Protein AF-O78486-F1 (afdb_monomer_lite)

Structure (mmCIF, N/CA/C/O backbone):
data_AF-O78486-F1
#
_entry.id   AF-O78486-F1
#
loop_
_atom_site.group_PDB
_atom_site.id
_atom_site.type_symbol
_atom_site.label_atom_id
_atom_site.label_alt_id
_atom_site.label_comp_id
_atom_site.label_asym_id
_atom_site.label_entity_id
_atom_site.label_seq_id
_atom_site.pdbx_PDB_ins_code
_atom_site.Cartn_x
_atom_site.Cartn_y
_atom_site.Cartn_z
_atom_site.occupancy
_atom_site.B_iso_or_equiv
_atom_site.auth_seq_id
_atom_site.auth_comp_id
_atom_site.auth_asym_id
_atom_site.auth_atom_id
_atom_site.pdbx_PDB_model_num
ATOM 1 N N . MET A 1 1 ? -20.846 -13.951 23.811 1.00 70.50 1 MET A N 1
ATOM 2 C CA . MET A 1 1 ? -22.145 -13.638 23.177 1.00 70.50 1 MET A CA 1
ATOM 3 C C . MET A 1 1 ? -22.413 -12.147 23.347 1.00 70.50 1 MET A C 1
ATOM 5 O O . MET A 1 1 ? -22.136 -11.642 24.428 1.00 70.50 1 MET A O 1
ATOM 9 N N . ALA A 1 2 ? -22.874 -11.433 22.317 1.00 83.44 2 ALA A N 1
ATOM 10 C CA . ALA A 1 2 ? -23.360 -10.060 22.481 1.00 83.44 2 ALA A CA 1
ATOM 11 C C . ALA A 1 2 ? -24.847 -10.093 22.836 1.00 83.44 2 ALA A C 1
ATOM 13 O O . ALA A 1 2 ? -25.623 -10.678 22.091 1.00 83.44 2 ALA A O 1
ATOM 14 N N . ASN A 1 3 ? -25.228 -9.460 23.946 1.00 88.94 3 ASN A N 1
ATOM 15 C CA . ASN A 1 3 ? -26.607 -9.521 24.443 1.00 88.94 3 ASN A CA 1
ATOM 16 C C . ASN A 1 3 ? -27.427 -8.274 24.081 1.00 88.94 3 ASN A C 1
ATOM 18 O O . ASN A 1 3 ? -28.644 -8.346 23.974 1.00 88.94 3 ASN A O 1
ATOM 22 N N . SER A 1 4 ? -26.781 -7.123 23.874 1.00 94.75 4 SER A N 1
ATOM 23 C CA . SER A 1 4 ? -27.464 -5.898 23.456 1.00 94.75 4 SER A CA 1
ATOM 24 C C . SER A 1 4 ? -27.489 -5.768 21.932 1.00 94.75 4 SER A C 1
ATOM 26 O O . SER A 1 4 ? -26.523 -6.116 21.248 1.00 94.75 4 SER A O 1
ATOM 28 N N . ALA A 1 5 ? -28.562 -5.184 21.391 1.00 93.12 5 ALA A N 1
ATOM 29 C CA . ALA A 1 5 ? -28.676 -4.904 19.956 1.00 93.12 5 ALA A CA 1
ATOM 30 C C . ALA A 1 5 ? -27.497 -4.058 19.432 1.00 93.12 5 ALA A C 1
ATOM 32 O O . ALA A 1 5 ? -26.987 -4.281 18.332 1.00 93.12 5 ALA A O 1
ATOM 33 N N . SER A 1 6 ? -27.002 -3.121 20.250 1.00 94.19 6 SER A N 1
ATOM 34 C CA . SER A 1 6 ? -25.815 -2.329 19.926 1.00 94.19 6 SER A CA 1
ATOM 35 C C . SER A 1 6 ? -24.551 -3.188 19.832 1.00 94.19 6 SER A C 1
ATOM 37 O O . SER A 1 6 ? -23.754 -2.984 18.917 1.00 94.19 6 SER A O 1
ATOM 39 N N . ALA A 1 7 ? -24.372 -4.171 20.718 1.00 94.94 7 ALA A N 1
ATOM 40 C CA . ALA A 1 7 ? -23.229 -5.077 20.683 1.00 94.94 7 ALA A CA 1
ATOM 41 C C . ALA A 1 7 ? -23.283 -6.035 19.481 1.00 94.94 7 ALA A C 1
ATOM 43 O O . ALA A 1 7 ? -22.262 -6.205 18.814 1.00 94.94 7 ALA A O 1
ATOM 44 N N . ILE A 1 8 ? -24.456 -6.586 19.145 1.00 94.56 8 ILE A N 1
ATOM 45 C CA . ILE A 1 8 ? -24.641 -7.446 17.960 1.00 94.56 8 ILE A CA 1
ATOM 46 C C . ILE A 1 8 ? -24.253 -6.678 16.689 1.00 94.56 8 ILE A C 1
ATOM 48 O O . ILE A 1 8 ? -23.390 -7.122 15.930 1.00 94.56 8 ILE A O 1
ATOM 52 N N . LYS A 1 9 ? -24.757 -5.446 16.528 1.00 95.38 9 LYS A N 1
ATOM 53 C CA . LYS A 1 9 ? -24.383 -4.570 15.407 1.00 95.38 9 LYS A CA 1
ATOM 54 C C . LYS A 1 9 ? -22.874 -4.321 15.346 1.00 95.38 9 LYS A C 1
ATOM 56 O O . LYS A 1 9 ? -22.285 -4.315 14.267 1.00 95.38 9 LYS A O 1
ATOM 61 N N . ARG A 1 10 ? -22.209 -4.105 16.487 1.00 95.44 10 ARG A N 1
ATOM 62 C CA . ARG A 1 10 ? -20.748 -3.905 16.520 1.00 95.44 10 ARG A CA 1
ATOM 63 C C . ARG A 1 10 ? -19.988 -5.139 16.036 1.00 95.44 10 ARG A C 1
ATOM 65 O O . ARG A 1 10 ? -19.007 -4.960 15.317 1.00 95.44 10 ARG A O 1
ATOM 72 N N . ILE A 1 11 ? -20.438 -6.348 16.376 1.00 94.94 11 ILE A N 1
ATOM 73 C CA . ILE A 1 11 ? -19.833 -7.596 15.885 1.00 94.94 11 ILE A CA 1
ATOM 74 C C . ILE A 1 11 ? -19.894 -7.645 14.355 1.00 94.94 11 ILE A C 1
ATOM 76 O O . ILE A 1 11 ? -18.850 -7.760 13.715 1.00 94.94 11 ILE A O 1
ATOM 80 N N . GLU A 1 12 ? -21.068 -7.431 13.762 1.00 94.69 12 GLU A N 1
ATOM 81 C CA . GLU A 1 12 ? -21.244 -7.444 12.302 1.00 94.69 12 GLU A CA 1
ATOM 82 C C . GLU A 1 12 ? -20.376 -6.390 11.592 1.00 94.69 12 GLU A C 1
ATOM 84 O O . GLU A 1 12 ? -19.732 -6.654 10.570 1.00 94.69 12 GLU A O 1
ATOM 89 N N . LEU A 1 13 ? -20.321 -5.167 12.139 1.00 96.06 13 LEU A N 1
ATOM 90 C CA . LEU A 1 13 ? -19.468 -4.102 11.607 1.00 96.06 13 LEU A CA 1
ATOM 91 C C . LEU A 1 13 ? -17.983 -4.488 11.663 1.00 96.06 13 LEU A C 1
ATOM 93 O O . LEU A 1 13 ? -17.242 -4.260 10.700 1.00 96.06 13 LEU A O 1
ATOM 97 N N . ASN A 1 14 ? -17.549 -5.074 12.779 1.00 96.19 14 ASN A N 1
ATOM 98 C CA . ASN A 1 14 ? -16.169 -5.496 12.982 1.00 96.19 14 ASN A CA 1
ATOM 99 C C . ASN A 1 14 ? -15.779 -6.621 12.027 1.00 96.19 14 ASN A C 1
ATOM 101 O O . ASN A 1 14 ? -14.688 -6.574 11.461 1.00 96.19 14 ASN A O 1
ATOM 105 N N . GLU A 1 15 ? -16.658 -7.592 11.788 1.00 96.50 15 GLU A N 1
ATOM 106 C CA . GLU A 1 15 ? -16.409 -8.674 10.835 1.00 96.50 15 GLU A CA 1
ATOM 107 C C . GLU A 1 15 ? -16.250 -8.161 9.404 1.00 96.50 15 GLU A C 1
ATOM 109 O O . GLU A 1 15 ? -15.270 -8.505 8.732 1.00 96.50 15 GLU A O 1
ATOM 114 N N . ARG A 1 16 ? -17.137 -7.257 8.966 1.00 96.38 16 ARG A N 1
ATOM 115 C CA . ARG A 1 16 ? -17.038 -6.604 7.652 1.00 96.38 16 ARG A CA 1
ATOM 116 C C . ARG A 1 16 ? -15.713 -5.857 7.493 1.00 96.38 16 ARG A C 1
ATOM 118 O O . ARG A 1 16 ? -15.004 -6.021 6.496 1.00 96.38 16 ARG A O 1
ATOM 125 N N . ASN A 1 17 ? -15.347 -5.063 8.498 1.00 96.56 17 ASN A N 1
ATOM 126 C CA . ASN A 1 17 ? -14.098 -4.304 8.504 1.00 96.56 17 ASN A CA 1
ATOM 127 C C . ASN A 1 17 ? -12.871 -5.221 8.548 1.00 96.56 17 ASN A C 1
ATOM 129 O O . ASN A 1 17 ? -11.889 -4.969 7.849 1.00 96.56 17 ASN A O 1
ATOM 133 N N . ARG A 1 18 ? -12.923 -6.308 9.325 1.00 97.12 18 ARG A N 1
ATOM 134 C CA . ARG A 1 18 ? -11.861 -7.316 9.414 1.00 97.12 18 ARG A CA 1
ATOM 135 C C . ARG A 1 18 ? -11.608 -7.959 8.056 1.00 97.12 18 ARG A C 1
ATOM 137 O O . ARG A 1 18 ? -10.447 -8.052 7.658 1.00 97.12 18 ARG A O 1
ATOM 144 N N . LEU A 1 19 ? -12.658 -8.358 7.336 1.00 97.00 19 LEU A N 1
ATOM 145 C CA . LEU A 1 19 ? -12.533 -8.964 6.009 1.00 97.00 19 LEU A CA 1
ATOM 146 C C . LEU A 1 19 ? -11.884 -7.995 5.012 1.00 97.00 19 LEU A C 1
ATOM 148 O O . LEU A 1 19 ? -10.889 -8.345 4.376 1.00 97.00 19 LEU A O 1
ATOM 152 N N . ARG A 1 20 ? -12.365 -6.746 4.960 1.00 95.38 20 ARG A N 1
ATOM 153 C CA . ARG A 1 20 ? -11.762 -5.678 4.145 1.00 95.38 20 ARG A CA 1
ATOM 154 C C . ARG A 1 20 ? -10.293 -5.447 4.506 1.00 95.38 20 ARG A C 1
ATOM 156 O O . ARG A 1 20 ? -9.432 -5.374 3.638 1.00 95.38 20 ARG A O 1
ATOM 163 N N . ASN A 1 21 ? -9.971 -5.347 5.790 1.00 96.88 21 ASN A N 1
ATOM 164 C CA . ASN A 1 21 ? -8.602 -5.083 6.224 1.00 96.88 21 ASN A CA 1
ATOM 165 C C . ASN A 1 21 ? -7.676 -6.270 5.918 1.00 96.88 21 ASN A C 1
ATOM 167 O O . ASN A 1 21 ? -6.513 -6.064 5.568 1.00 96.88 21 ASN A O 1
ATOM 171 N N . LYS A 1 22 ? -8.180 -7.508 6.002 1.00 97.38 22 LYS A N 1
ATOM 172 C CA . LYS A 1 22 ? -7.436 -8.729 5.665 1.00 97.38 22 LYS A CA 1
ATOM 173 C C . LYS A 1 22 ? -7.019 -8.751 4.191 1.00 97.38 22 LYS A C 1
ATOM 175 O O . LYS A 1 22 ? -5.856 -9.040 3.902 1.00 97.38 22 LYS A O 1
ATOM 180 N N . THR A 1 23 ? -7.918 -8.421 3.263 1.00 95.81 23 THR A N 1
ATOM 181 C CA . THR A 1 23 ? -7.613 -8.437 1.818 1.00 95.81 23 THR A CA 1
ATOM 182 C C . THR A 1 23 ? -6.562 -7.390 1.446 1.00 95.81 23 THR A C 1
ATOM 184 O O . THR A 1 23 ? -5.579 -7.703 0.781 1.00 95.81 23 THR A O 1
ATOM 187 N N . TYR A 1 24 ? -6.674 -6.168 1.966 1.00 95.81 24 TYR A N 1
ATOM 188 C CA . TYR A 1 24 ? -5.668 -5.132 1.716 1.00 95.81 24 TYR A CA 1
ATOM 189 C C . TYR A 1 24 ? -4.318 -5.447 2.366 1.00 95.81 24 TYR A C 1
ATOM 191 O O . TYR A 1 24 ? -3.280 -5.292 1.724 1.00 95.81 24 TYR A O 1
ATOM 199 N N . LYS A 1 25 ? -4.299 -5.916 3.622 1.00 96.12 25 LYS A N 1
ATOM 200 C CA . LYS A 1 25 ? -3.043 -6.260 4.311 1.00 96.12 25 LYS A CA 1
ATOM 201 C C . LYS A 1 25 ? -2.316 -7.422 3.631 1.00 96.12 25 LYS A C 1
ATOM 203 O O . LYS A 1 25 ? -1.094 -7.371 3.511 1.00 96.12 25 LYS A O 1
ATOM 208 N N . SER A 1 26 ? -3.045 -8.442 3.174 1.00 97.69 26 SER A N 1
ATOM 209 C CA . SER A 1 26 ? -2.454 -9.567 2.432 1.00 97.69 26 SER A CA 1
ATOM 210 C C . SER A 1 26 ? -1.878 -9.117 1.091 1.00 97.69 26 SER A C 1
ATOM 212 O O . SER A 1 26 ? -0.714 -9.398 0.816 1.00 97.69 26 SER A O 1
ATOM 214 N N . MET A 1 27 ? -2.624 -8.321 0.320 1.00 96.25 27 MET A N 1
ATOM 215 C CA . MET A 1 27 ? -2.133 -7.704 -0.913 1.00 96.25 27 MET A CA 1
ATOM 216 C C . MET A 1 27 ? -0.853 -6.891 -0.668 1.00 96.25 27 MET A C 1
ATOM 218 O O . MET A 1 27 ? 0.153 -7.119 -1.336 1.00 96.25 27 MET A O 1
ATOM 222 N N . LEU A 1 28 ? -0.846 -5.993 0.325 1.00 96.50 28 LEU A N 1
ATOM 223 C CA . LEU A 1 28 ? 0.337 -5.196 0.663 1.00 96.50 28 LEU A CA 1
ATOM 224 C C . LEU A 1 28 ? 1.537 -6.061 1.048 1.00 96.50 28 LEU A C 1
ATOM 226 O O . LEU A 1 28 ? 2.651 -5.758 0.635 1.00 96.50 28 LEU A O 1
ATOM 230 N N . LYS A 1 29 ? 1.332 -7.136 1.821 1.00 96.25 29 LYS A N 1
ATOM 231 C CA . LYS A 1 29 ? 2.406 -8.071 2.181 1.00 96.25 29 LYS A CA 1
ATOM 232 C C . LYS A 1 29 ? 3.016 -8.709 0.931 1.00 96.25 29 LYS A C 1
ATOM 234 O O . LYS A 1 29 ? 4.238 -8.789 0.842 1.00 96.25 29 LYS A O 1
ATOM 239 N N . THR A 1 30 ? 2.184 -9.115 -0.026 1.00 97.69 30 THR A N 1
ATOM 240 C CA . THR A 1 30 ? 2.630 -9.705 -1.294 1.00 97.69 30 THR A CA 1
ATOM 241 C C . THR A 1 30 ? 3.434 -8.712 -2.124 1.00 97.69 30 THR A C 1
ATOM 243 O O . THR A 1 30 ? 4.568 -9.016 -2.479 1.00 97.69 30 THR A O 1
ATOM 246 N N . TYR A 1 31 ? 2.897 -7.518 -2.390 1.00 95.75 31 TYR A N 1
ATOM 247 C CA . TYR A 1 31 ? 3.604 -6.488 -3.163 1.00 95.75 31 TYR A CA 1
ATOM 248 C C . TYR A 1 31 ? 4.910 -6.062 -2.491 1.00 95.75 31 TYR A C 1
ATOM 250 O O . TYR A 1 31 ? 5.952 -6.017 -3.134 1.00 95.75 31 TYR A O 1
ATOM 258 N N . TYR A 1 32 ? 4.884 -5.853 -1.175 1.00 95.31 32 TYR A N 1
ATOM 259 C CA . TYR A 1 32 ? 6.077 -5.488 -0.422 1.00 95.31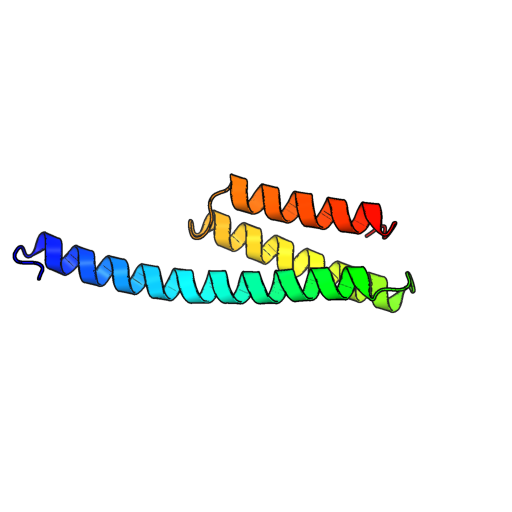 32 TYR A CA 1
ATOM 260 C C . TYR A 1 32 ? 7.148 -6.586 -0.471 1.00 95.31 32 TYR A C 1
ATOM 262 O O . TYR A 1 32 ? 8.320 -6.280 -0.661 1.00 95.31 32 TYR A O 1
ATOM 270 N N . LYS A 1 33 ? 6.765 -7.869 -0.356 1.00 95.75 33 LYS A N 1
ATOM 271 C CA . LYS A 1 33 ? 7.701 -8.992 -0.527 1.00 95.75 33 LYS A CA 1
ATOM 272 C C . LYS A 1 33 ? 8.268 -9.028 -1.948 1.00 95.75 33 LYS A C 1
ATOM 274 O O . LYS A 1 33 ? 9.475 -9.166 -2.091 1.00 95.75 33 LYS A O 1
ATOM 279 N N . LYS A 1 34 ? 7.423 -8.864 -2.973 1.00 94.25 34 LYS A N 1
ATOM 280 C CA . LYS A 1 34 ? 7.855 -8.810 -4.378 1.00 94.25 34 LYS A CA 1
ATOM 281 C C . LYS A 1 34 ? 8.867 -7.689 -4.614 1.00 94.25 34 LYS A C 1
ATOM 283 O O . LYS A 1 34 ? 9.901 -7.956 -5.204 1.00 94.25 34 LYS A O 1
ATOM 288 N N . CYS A 1 35 ? 8.620 -6.482 -4.099 1.00 93.00 35 CYS A N 1
ATOM 289 C CA . CYS A 1 35 ? 9.581 -5.381 -4.185 1.00 93.00 35 CYS A CA 1
ATOM 290 C C . CYS A 1 35 ? 10.926 -5.732 -3.555 1.00 93.00 35 CYS A C 1
ATOM 292 O O 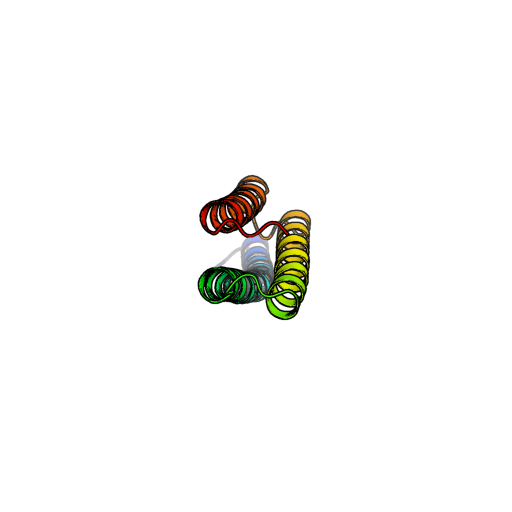.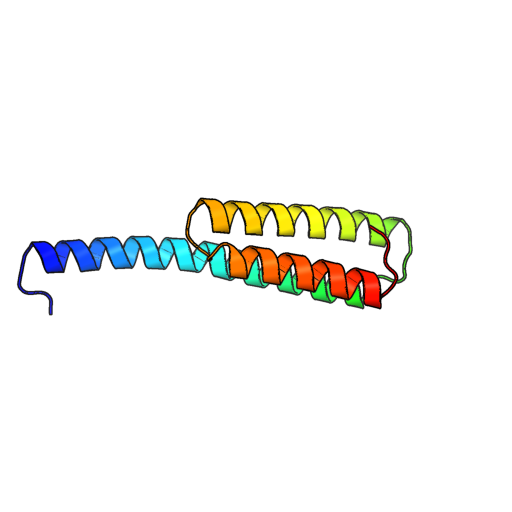 CYS A 1 35 ? 11.954 -5.432 -4.137 1.00 93.00 35 CYS A O 1
ATOM 294 N N . ILE A 1 36 ? 10.933 -6.345 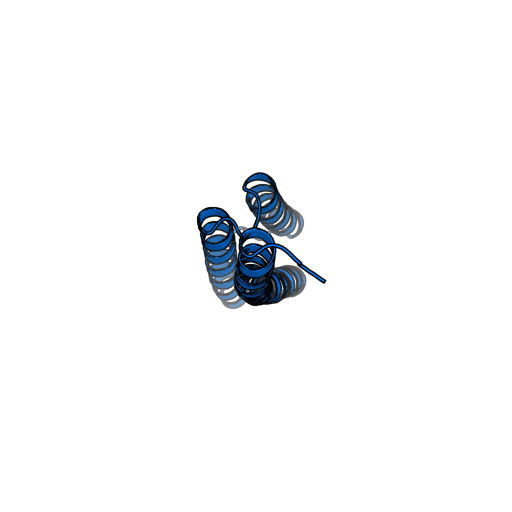-2.368 1.00 92.44 36 ILE A N 1
ATOM 295 C CA . ILE A 1 36 ? 12.187 -6.707 -1.691 1.00 92.44 36 ILE A CA 1
ATOM 296 C C . ILE A 1 36 ? 12.979 -7.705 -2.528 1.00 92.44 36 ILE A C 1
ATOM 298 O O . ILE A 1 36 ? 14.157 -7.480 -2.767 1.00 92.44 36 ILE A O 1
ATOM 302 N N . VAL A 1 37 ? 12.316 -8.763 -2.999 1.00 92.31 37 VAL A N 1
ATOM 303 C CA . VAL A 1 37 ? 12.953 -9.785 -3.838 1.00 92.31 37 VAL A CA 1
ATOM 304 C C . VAL A 1 37 ? 13.470 -9.167 -5.137 1.00 92.31 37 VAL A C 1
ATOM 306 O O . VAL A 1 37 ? 14.596 -9.444 -5.528 1.00 92.31 37 VAL A O 1
ATOM 309 N N . ALA A 1 38 ? 12.696 -8.286 -5.777 1.00 90.25 38 ALA A N 1
ATOM 310 C CA . ALA A 1 38 ? 13.130 -7.579 -6.980 1.00 90.25 38 ALA A CA 1
ATOM 311 C C . ALA A 1 38 ? 14.378 -6.716 -6.708 1.00 90.25 38 ALA A C 1
ATOM 313 O O . ALA A 1 38 ? 15.368 -6.847 -7.408 1.00 90.25 38 ALA A O 1
ATOM 314 N N . ILE A 1 39 ? 14.393 -5.930 -5.625 1.00 90.00 39 ILE A N 1
ATOM 315 C CA . ILE A 1 39 ? 15.564 -5.124 -5.224 1.00 90.00 39 ILE A CA 1
ATOM 316 C C . ILE A 1 39 ? 16.805 -5.990 -4.973 1.00 90.00 39 ILE A C 1
ATOM 318 O O . ILE A 1 39 ? 17.925 -5.553 -5.217 1.00 90.00 39 ILE A O 1
ATOM 322 N N . GLU A 1 40 ? 16.625 -7.195 -4.438 1.00 88.00 40 GLU A N 1
ATOM 323 C CA . GLU A 1 40 ? 17.729 -8.113 -4.146 1.00 88.00 40 GLU A CA 1
ATOM 324 C C . GLU A 1 40 ? 18.255 -8.841 -5.389 1.00 88.00 40 GLU A C 1
ATOM 326 O O . GLU A 1 40 ? 19.417 -9.239 -5.385 1.00 88.00 40 GLU A O 1
ATOM 331 N N . THR A 1 41 ? 17.424 -9.003 -6.422 1.00 86.19 41 THR A N 1
ATOM 332 C CA . THR A 1 41 ? 17.740 -9.768 -7.643 1.00 86.19 41 THR A CA 1
ATOM 333 C C . THR A 1 41 ? 18.167 -8.897 -8.822 1.00 86.19 41 THR A C 1
ATOM 335 O O . THR A 1 41 ? 18.865 -9.396 -9.698 1.00 86.19 41 THR A O 1
ATOM 338 N N . THR A 1 42 ? 17.784 -7.617 -8.849 1.00 81.06 42 THR A N 1
ATOM 339 C CA . THR A 1 42 ? 18.141 -6.686 -9.925 1.00 81.06 42 THR A CA 1
ATOM 340 C C . THR A 1 42 ? 19.650 -6.420 -9.971 1.00 81.06 42 THR A C 1
ATOM 342 O O . THR A 1 42 ? 20.235 -5.959 -8.991 1.00 81.06 42 THR A O 1
ATOM 345 N N . ASN A 1 43 ? 20.260 -6.628 -11.140 1.00 75.44 43 ASN A N 1
ATOM 346 C CA . ASN A 1 43 ? 21.690 -6.416 -11.407 1.00 75.44 43 ASN A CA 1
ATOM 347 C C . ASN A 1 43 ? 21.998 -5.047 -12.045 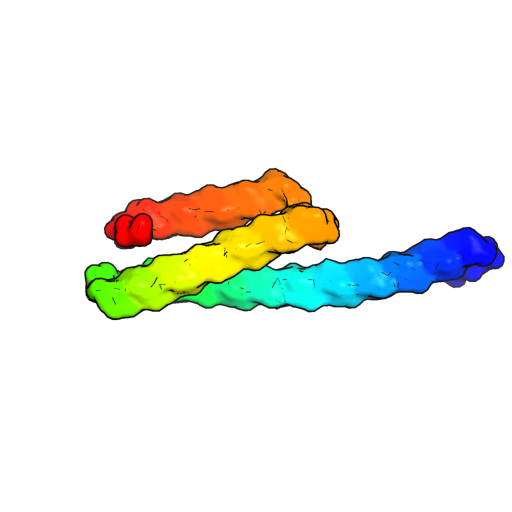1.00 75.44 43 ASN A C 1
ATOM 349 O O . ASN A 1 43 ? 23.031 -4.879 -12.684 1.00 75.44 43 ASN A O 1
ATOM 353 N N . ASN A 1 44 ? 21.115 -4.057 -11.870 1.00 69.75 44 ASN A N 1
ATOM 354 C CA . ASN A 1 44 ? 21.211 -2.713 -12.462 1.00 69.75 44 ASN A CA 1
ATOM 355 C C . ASN A 1 44 ? 21.174 -2.661 -14.003 1.00 69.75 44 ASN A C 1
ATOM 357 O O . ASN A 1 44 ? 21.583 -1.661 -14.581 1.00 69.75 44 ASN A O 1
ATOM 361 N N . ASN A 1 45 ? 20.644 -3.688 -14.670 1.00 74.06 45 ASN A N 1
ATOM 362 C CA . ASN A 1 45 ? 20.358 -3.619 -16.106 1.00 74.06 45 ASN A CA 1
ATOM 363 C C . ASN A 1 45 ? 19.079 -2.802 -16.364 1.00 74.06 45 ASN A C 1
ATOM 365 O O . ASN A 1 45 ? 18.113 -2.928 -15.608 1.00 74.06 45 ASN A O 1
ATOM 369 N N . ASP A 1 46 ? 19.034 -2.034 -17.456 1.00 73.62 46 ASP A N 1
ATOM 370 C CA . ASP A 1 46 ? 17.960 -1.062 -17.745 1.00 73.62 46 ASP A CA 1
ATOM 371 C C . ASP A 1 46 ? 16.537 -1.653 -17.733 1.00 73.62 46 ASP A C 1
ATOM 373 O O . ASP A 1 46 ? 15.594 -1.036 -17.236 1.00 73.62 46 ASP A O 1
ATOM 377 N N . LEU A 1 47 ? 16.360 -2.877 -18.239 1.00 76.94 47 LEU A N 1
ATOM 378 C CA . LEU A 1 47 ? 15.049 -3.538 -18.244 1.00 76.94 47 LEU A CA 1
ATOM 379 C C . LEU A 1 47 ? 14.609 -3.983 -16.839 1.00 76.94 47 LEU A C 1
ATOM 381 O O . LEU A 1 47 ? 13.427 -3.959 -16.494 1.00 76.94 47 LEU A O 1
ATOM 385 N N . GLU A 1 48 ? 15.550 -4.420 -16.004 1.00 78.88 48 GLU A N 1
ATOM 386 C CA . GLU A 1 48 ? 15.232 -4.828 -14.635 1.00 78.88 48 GLU A CA 1
ATOM 387 C C . GLU A 1 48 ? 14.932 -3.609 -13.763 1.00 78.88 48 GLU A C 1
ATOM 389 O O . GLU A 1 48 ? 14.018 -3.656 -12.934 1.00 78.88 48 GLU A O 1
ATOM 394 N N . THR A 1 49 ? 15.649 -2.502 -13.979 1.00 80.44 49 THR A N 1
ATOM 395 C CA . THR A 1 49 ? 15.411 -1.246 -13.262 1.00 80.44 49 THR A CA 1
ATOM 396 C C . THR A 1 49 ? 14.064 -0.630 -13.639 1.00 80.44 49 THR A C 1
ATOM 398 O O . THR A 1 49 ? 13.359 -0.169 -12.738 1.00 80.44 49 THR A O 1
ATOM 401 N N . SER A 1 50 ? 13.629 -0.694 -14.906 1.00 83.81 50 SER A N 1
ATOM 402 C CA . SER A 1 50 ? 12.300 -0.210 -15.315 1.00 83.81 50 SER A CA 1
ATOM 403 C C . SER A 1 50 ? 11.165 -1.006 -14.661 1.00 83.81 50 SER A C 1
ATOM 405 O O . SER A 1 50 ? 10.257 -0.422 -14.063 1.00 83.81 50 SER A O 1
ATOM 407 N N . ASN A 1 51 ? 11.252 -2.340 -14.686 1.00 87.75 51 ASN A N 1
ATOM 408 C CA . ASN A 1 51 ? 10.272 -3.226 -14.050 1.00 87.75 51 ASN A CA 1
ATOM 409 C C . ASN A 1 51 ? 10.230 -3.022 -12.529 1.00 87.75 51 ASN A C 1
ATOM 411 O O . ASN A 1 51 ? 9.160 -3.003 -11.910 1.00 87.75 51 ASN A O 1
ATOM 415 N N . LEU A 1 52 ? 11.397 -2.825 -11.909 1.00 89.94 52 LEU A N 1
ATOM 416 C CA . LEU A 1 52 ? 11.494 -2.506 -10.492 1.00 89.94 52 LEU A CA 1
ATOM 417 C C . LEU A 1 52 ? 10.875 -1.136 -10.178 1.00 89.94 52 LEU A C 1
ATOM 419 O O . LEU A 1 52 ? 10.145 -1.021 -9.188 1.00 89.94 52 LEU A O 1
ATOM 423 N N . ARG A 1 53 ? 11.106 -0.117 -11.017 1.00 90.19 53 ARG A N 1
ATOM 424 C CA . ARG A 1 53 ? 10.519 1.222 -10.861 1.00 90.19 53 ARG A CA 1
ATOM 425 C C . ARG A 1 53 ? 9.000 1.165 -10.854 1.00 90.19 53 ARG A C 1
ATOM 427 O O . ARG A 1 53 ? 8.370 1.720 -9.950 1.00 90.19 53 ARG A O 1
ATOM 434 N N . GLU A 1 54 ? 8.414 0.454 -11.811 1.00 92.19 54 GLU A N 1
ATOM 435 C CA . GLU A 1 54 ? 6.967 0.274 -11.890 1.00 92.19 54 GLU A CA 1
ATOM 436 C C . GLU A 1 54 ? 6.427 -0.465 -10.656 1.00 92.19 54 GLU A C 1
ATOM 438 O O . GLU A 1 54 ? 5.479 -0.012 -10.007 1.00 92.19 54 GLU A O 1
ATOM 443 N N . LEU A 1 55 ? 7.074 -1.564 -10.258 1.00 93.31 55 LEU A N 1
ATOM 444 C CA . LEU A 1 55 ? 6.664 -2.351 -9.097 1.00 93.31 55 LEU A CA 1
ATOM 445 C C . LEU A 1 55 ? 6.714 -1.535 -7.793 1.00 93.31 55 LEU A C 1
ATOM 447 O O . LEU A 1 55 ? 5.814 -1.645 -6.947 1.00 93.31 55 LEU A O 1
ATOM 451 N N . VAL A 1 56 ? 7.743 -0.702 -7.625 1.00 94.56 56 VAL A N 1
ATOM 452 C CA . VAL A 1 56 ? 7.877 0.222 -6.492 1.00 94.56 56 VAL A CA 1
ATOM 453 C C . VAL A 1 56 ? 6.778 1.284 -6.529 1.00 94.56 56 VAL A C 1
ATOM 455 O O . VAL A 1 56 ? 6.116 1.483 -5.508 1.00 94.56 56 VAL A O 1
ATOM 458 N N . ALA A 1 57 ? 6.518 1.904 -7.683 1.00 94.75 57 ALA A N 1
ATOM 459 C CA . ALA A 1 57 ? 5.471 2.915 -7.841 1.00 94.75 57 ALA A CA 1
ATOM 460 C C . ALA A 1 57 ? 4.073 2.352 -7.523 1.00 94.75 57 ALA A C 1
ATOM 462 O O . ALA A 1 57 ? 3.318 2.936 -6.737 1.00 94.75 57 ALA A O 1
ATOM 463 N N . ILE A 1 58 ? 3.750 1.163 -8.045 1.00 95.94 58 ILE A N 1
ATOM 464 C CA . ILE A 1 58 ? 2.502 0.456 -7.730 1.00 95.94 58 ILE A CA 1
ATOM 465 C C . ILE A 1 58 ? 2.417 0.193 -6.226 1.00 95.94 58 ILE A C 1
ATOM 467 O O . ILE A 1 58 ? 1.391 0.472 -5.602 1.00 95.94 58 ILE A O 1
ATOM 471 N N . THR A 1 59 ? 3.489 -0.312 -5.616 1.00 96.31 59 THR A N 1
ATOM 472 C CA . THR A 1 59 ? 3.499 -0.645 -4.186 1.00 96.31 59 THR A CA 1
ATOM 473 C C . THR A 1 59 ? 3.314 0.593 -3.313 1.00 96.31 59 THR A C 1
ATOM 475 O O . THR A 1 59 ? 2.517 0.557 -2.373 1.00 96.31 59 THR A O 1
ATOM 478 N N . GLN A 1 60 ? 3.971 1.706 -3.643 1.00 96.19 60 GLN A N 1
ATOM 479 C CA . GLN A 1 60 ? 3.786 2.985 -2.957 1.00 96.19 60 GLN A CA 1
ATOM 480 C C . GLN A 1 60 ? 2.339 3.481 -3.080 1.00 96.19 60 GLN A C 1
ATOM 482 O O . GLN A 1 60 ? 1.722 3.791 -2.061 1.00 96.19 60 GLN A O 1
ATOM 487 N N . SER A 1 61 ? 1.755 3.436 -4.283 1.00 97.12 61 SER A N 1
ATOM 488 C CA . SER A 1 61 ? 0.350 3.802 -4.510 1.00 97.12 61 SER A CA 1
ATOM 489 C C . SER A 1 61 ? -0.618 2.935 -3.693 1.00 97.12 61 SER A C 1
ATOM 491 O O . SER A 1 61 ? -1.584 3.434 -3.111 1.00 97.12 61 SER A O 1
ATOM 493 N N . LYS A 1 62 ? -0.368 1.621 -3.591 1.00 96.88 62 LYS A N 1
ATOM 494 C CA . LYS A 1 62 ? -1.194 0.720 -2.767 1.00 96.88 62 LYS A CA 1
ATOM 495 C C . LYS A 1 62 ? -1.055 1.024 -1.274 1.00 96.88 62 LYS A C 1
ATOM 497 O O . LYS A 1 62 ? -2.058 0.948 -0.564 1.00 96.88 62 LYS A O 1
ATOM 502 N N . ILE A 1 63 ? 0.146 1.367 -0.799 1.00 97.38 63 ILE A N 1
ATOM 503 C CA . ILE A 1 63 ? 0.372 1.796 0.590 1.00 97.38 63 ILE A CA 1
ATOM 504 C C . ILE A 1 63 ? -0.441 3.062 0.880 1.00 97.38 63 ILE A C 1
ATOM 506 O O . ILE A 1 63 ? -1.180 3.079 1.862 1.00 97.38 63 ILE A O 1
ATOM 510 N N . ASP A 1 64 ? -0.392 4.066 0.004 1.00 97.06 64 ASP A N 1
ATOM 511 C CA . ASP A 1 64 ? -1.139 5.319 0.185 1.00 97.06 64 ASP A CA 1
ATOM 512 C C . ASP A 1 64 ? -2.644 5.101 0.197 1.00 97.06 64 ASP A C 1
ATOM 514 O O . ASP A 1 64 ? -3.339 5.580 1.092 1.00 97.06 64 ASP A O 1
ATOM 518 N N . LYS A 1 65 ? -3.153 4.282 -0.727 1.00 97.44 65 LYS A N 1
ATOM 519 C CA . LYS A 1 65 ? -4.571 3.898 -0.743 1.00 97.44 65 LYS A CA 1
ATOM 520 C C . LYS A 1 65 ? -4.984 3.180 0.543 1.00 97.44 65 LYS A C 1
ATOM 522 O O . LYS A 1 65 ? -6.110 3.351 1.005 1.00 97.44 65 LYS A O 1
ATOM 527 N N . ALA A 1 66 ? -4.103 2.373 1.134 1.00 97.50 66 ALA A N 1
ATOM 528 C CA . ALA A 1 66 ? -4.386 1.699 2.397 1.00 97.50 66 ALA A CA 1
ATOM 529 C C . ALA A 1 66 ? -4.352 2.654 3.603 1.00 97.50 66 ALA A C 1
ATOM 531 O O . ALA A 1 66 ? -5.140 2.458 4.530 1.00 97.50 66 ALA A O 1
ATOM 532 N N . VAL A 1 67 ? -3.492 3.680 3.584 1.00 97.75 67 VAL A N 1
ATOM 533 C CA . VAL A 1 67 ? -3.494 4.765 4.582 1.00 97.75 67 VAL A CA 1
ATOM 534 C C . VAL A 1 67 ? -4.780 5.581 4.466 1.00 97.75 67 VAL A C 1
ATOM 536 O O . VAL A 1 67 ? -5.495 5.731 5.451 1.00 97.75 67 VAL A O 1
ATOM 539 N N . GLN A 1 68 ? -5.133 6.022 3.256 1.00 97.25 68 GLN A N 1
ATOM 540 C CA . GLN A 1 68 ? -6.338 6.815 2.992 1.00 97.25 68 GLN A CA 1
ATOM 541 C C . GLN A 1 68 ? -7.620 6.089 3.427 1.00 97.25 68 GLN A C 1
ATOM 543 O O . GLN A 1 68 ? -8.532 6.697 3.974 1.00 97.25 68 GLN A O 1
ATOM 548 N N . LYS A 1 69 ? -7.689 4.767 3.223 1.00 95.69 69 LYS A N 1
ATOM 549 C CA . LYS A 1 69 ? -8.827 3.933 3.654 1.00 95.69 69 LYS A CA 1
ATOM 550 C C . LYS A 1 69 ? -8.813 3.586 5.152 1.00 95.69 69 LYS A C 1
ATOM 552 O O . LYS A 1 69 ? -9.675 2.824 5.594 1.00 95.69 69 LYS A O 1
ATOM 557 N N . GLY A 1 70 ? -7.832 4.070 5.917 1.00 95.94 70 GLY A N 1
ATOM 558 C CA . GLY A 1 70 ? -7.688 3.799 7.351 1.00 95.94 70 GLY A CA 1
ATOM 559 C C . GLY A 1 70 ? -7.346 2.342 7.686 1.00 95.94 70 GLY A C 1
ATOM 560 O O . GLY A 1 70 ? -7.637 1.870 8.781 1.00 95.94 70 GLY A O 1
ATOM 561 N N . ILE A 1 71 ? -6.773 1.587 6.743 1.00 96.25 71 ILE A N 1
ATOM 562 C CA . ILE A 1 71 ? -6.439 0.162 6.929 1.00 96.25 71 ILE A CA 1
ATOM 563 C C . ILE A 1 71 ? -5.088 0.005 7.632 1.00 96.25 71 ILE A C 1
ATOM 565 O O . ILE A 1 71 ? -4.882 -0.929 8.417 1.00 96.25 71 ILE A O 1
ATOM 569 N N . ILE A 1 72 ? -4.159 0.913 7.332 1.00 96.19 72 ILE A N 1
ATOM 570 C CA . ILE A 1 72 ? -2.878 1.056 8.019 1.00 96.19 72 ILE A CA 1
ATOM 571 C C . ILE A 1 72 ? -2.724 2.499 8.496 1.00 96.19 72 ILE A C 1
ATOM 573 O O . ILE A 1 72 ? -3.183 3.429 7.842 1.00 96.19 72 ILE A O 1
ATOM 577 N N . HIS A 1 73 ? -2.060 2.678 9.633 1.00 98.12 73 HIS A N 1
ATOM 578 C CA . HIS A 1 73 ? -1.751 4.004 10.157 1.00 98.12 73 HIS A CA 1
ATOM 579 C C . HIS A 1 73 ? -0.753 4.737 9.246 1.00 98.12 73 HIS A C 1
ATOM 581 O O . HIS A 1 73 ? 0.138 4.097 8.676 1.00 98.12 73 HIS A O 1
ATOM 587 N N . SER A 1 74 ? -0.852 6.067 9.168 1.00 97.50 74 SER A N 1
ATOM 588 C CA . SER A 1 74 ? 0.031 6.924 8.361 1.00 97.50 74 SER A CA 1
ATOM 589 C C . SER A 1 74 ? 1.511 6.666 8.653 1.00 97.50 74 SER A C 1
ATOM 591 O O . SER A 1 74 ? 2.267 6.368 7.736 1.00 97.50 74 SER A O 1
ATOM 593 N N . ASN A 1 75 ? 1.899 6.629 9.934 1.00 98.00 75 ASN A N 1
ATOM 594 C CA . ASN A 1 75 ? 3.267 6.299 10.355 1.00 98.00 75 ASN A CA 1
ATOM 595 C C . ASN A 1 75 ? 3.755 4.939 9.813 1.00 98.00 75 ASN A C 1
ATOM 597 O O . ASN A 1 75 ? 4.886 4.814 9.357 1.00 98.00 75 ASN A O 1
ATOM 601 N N . ASN A 1 76 ? 2.895 3.913 9.790 1.00 96.81 76 ASN A N 1
ATOM 602 C CA . ASN A 1 76 ? 3.262 2.606 9.234 1.00 96.81 76 ASN A CA 1
ATOM 603 C C . ASN A 1 76 ? 3.420 2.678 7.705 1.00 96.81 76 ASN A C 1
ATOM 605 O O . ASN A 1 76 ? 4.352 2.096 7.151 1.00 96.81 76 ASN A O 1
ATOM 609 N N . GLY A 1 77 ? 2.547 3.425 7.022 1.00 97.19 77 GLY A N 1
ATOM 610 C CA . GLY A 1 77 ? 2.688 3.706 5.592 1.00 97.19 77 GLY A CA 1
ATOM 611 C C . GLY A 1 77 ? 4.021 4.387 5.268 1.00 97.19 77 GLY A C 1
ATOM 612 O O . GLY A 1 77 ? 4.786 3.877 4.446 1.00 97.19 77 GLY A O 1
ATOM 613 N N . SER A 1 78 ? 4.343 5.468 5.979 1.00 97.50 78 SER A N 1
ATOM 614 C CA . SER A 1 78 ? 5.605 6.202 5.844 1.00 97.50 78 SER A CA 1
ATOM 615 C C . SER A 1 78 ? 6.820 5.331 6.164 1.00 97.50 78 SER A C 1
ATOM 617 O O . SER A 1 78 ? 7.765 5.291 5.380 1.00 97.50 78 SER A O 1
ATOM 619 N N . ALA A 1 79 ? 6.777 4.553 7.250 1.00 97.56 79 ALA A N 1
ATOM 620 C CA . ALA A 1 79 ? 7.860 3.648 7.629 1.00 97.56 79 ALA A CA 1
ATOM 621 C C . ALA A 1 79 ? 8.137 2.584 6.552 1.00 97.56 79 ALA A C 1
ATOM 623 O O . ALA A 1 79 ? 9.295 2.289 6.250 1.00 97.56 79 ALA A O 1
ATOM 624 N N . LYS A 1 80 ? 7.094 2.022 5.924 1.00 95.88 80 LYS A N 1
ATOM 625 C CA . LYS A 1 80 ? 7.256 1.064 4.815 1.00 95.88 80 LYS A CA 1
ATOM 626 C C . LYS A 1 80 ? 7.905 1.703 3.593 1.00 95.88 80 LYS A C 1
ATOM 628 O O . LYS A 1 80 ? 8.799 1.093 3.009 1.00 95.88 80 LYS A O 1
ATOM 633 N N . LYS A 1 81 ? 7.475 2.911 3.223 1.00 95.44 81 LYS A N 1
ATOM 634 C CA . LYS A 1 81 ? 8.061 3.667 2.108 1.00 95.44 81 LYS A CA 1
ATOM 635 C C . LYS A 1 81 ? 9.528 3.996 2.369 1.00 95.44 81 LYS A C 1
ATOM 637 O O . LYS A 1 81 ? 10.373 3.651 1.552 1.00 95.44 81 LYS A O 1
ATOM 642 N N . ALA A 1 82 ? 9.834 4.549 3.541 1.00 95.69 82 ALA A N 1
ATOM 643 C CA . ALA A 1 82 ? 11.197 4.875 3.944 1.00 95.69 82 ALA A CA 1
ATOM 644 C C . ALA A 1 82 ? 12.110 3.640 3.928 1.00 95.69 82 ALA A C 1
ATOM 646 O O . ALA A 1 82 ? 13.228 3.700 3.422 1.00 95.69 82 ALA A O 1
ATOM 647 N N . LYS A 1 83 ? 11.623 2.487 4.408 1.00 94.62 83 LYS A N 1
ATOM 648 C CA . LYS A 1 83 ? 12.382 1.229 4.375 1.00 94.62 83 LYS A CA 1
ATOM 649 C C . LYS A 1 83 ? 12.646 0.731 2.951 1.00 94.62 83 LYS A C 1
ATOM 651 O O . LYS A 1 83 ? 13.708 0.165 2.705 1.00 94.62 83 LYS A O 1
ATOM 656 N N . LEU A 1 84 ? 11.706 0.931 2.027 1.00 92.88 84 LEU A N 1
ATOM 657 C CA . LEU A 1 84 ? 11.884 0.571 0.621 1.00 92.88 84 LEU A CA 1
ATOM 658 C C . LEU A 1 84 ? 12.952 1.450 -0.042 1.00 92.88 84 LEU A C 1
ATOM 660 O O . LEU A 1 84 ? 13.890 0.925 -0.632 1.00 92.88 84 LEU A O 1
ATOM 664 N N . THR A 1 85 ? 12.866 2.768 0.148 1.00 91.81 85 THR A N 1
ATOM 665 C CA . THR A 1 85 ? 13.864 3.728 -0.345 1.00 91.81 85 THR A CA 1
ATOM 666 C C . THR A 1 85 ? 15.248 3.467 0.245 1.00 91.81 85 THR A C 1
ATOM 668 O O . THR A 1 85 ? 16.241 3.503 -0.476 1.00 91.81 85 THR A O 1
ATOM 671 N N . LYS A 1 86 ? 15.330 3.141 1.542 1.00 92.94 86 LYS A N 1
ATOM 672 C CA . LYS A 1 86 ? 16.596 2.786 2.194 1.00 92.94 86 LYS A CA 1
ATOM 673 C C . LYS A 1 86 ? 17.266 1.593 1.505 1.00 92.94 86 LYS A C 1
ATOM 675 O O . LYS A 1 86 ? 18.448 1.669 1.196 1.00 92.94 86 LYS A O 1
ATOM 680 N N . ARG A 1 87 ? 16.508 0.534 1.207 1.00 90.56 87 ARG A N 1
ATOM 681 C CA . ARG A 1 87 ? 17.033 -0.661 0.524 1.00 90.56 87 ARG A CA 1
ATOM 682 C C . ARG A 1 87 ? 17.488 -0.391 -0.905 1.00 90.56 87 ARG A C 1
ATOM 684 O O . ARG A 1 87 ? 18.526 -0.901 -1.308 1.00 90.56 87 ARG A O 1
ATOM 691 N N . LEU A 1 88 ? 16.740 0.425 -1.647 1.00 90.12 88 LEU A N 1
ATOM 692 C CA . LEU A 1 88 ? 17.145 0.866 -2.986 1.00 90.12 88 LEU A CA 1
ATOM 693 C C . LEU A 1 88 ? 18.494 1.592 -2.935 1.00 90.12 88 LEU A C 1
ATOM 695 O O . LEU A 1 88 ? 19.407 1.255 -3.685 1.00 90.12 88 LEU A O 1
ATOM 699 N N . LYS A 1 89 ? 18.657 2.508 -1.971 1.00 89.38 89 LYS A N 1
ATOM 700 C CA . LYS A 1 89 ? 19.914 3.231 -1.748 1.00 89.38 89 LYS A CA 1
ATOM 701 C C . LYS A 1 89 ? 21.065 2.302 -1.344 1.00 89.38 89 LYS A C 1
ATOM 703 O O . LYS A 1 89 ? 22.166 2.455 -1.860 1.00 89.38 89 LYS A O 1
ATOM 708 N N . GLU A 1 90 ? 20.823 1.336 -0.456 1.00 88.69 90 GLU A N 1
ATOM 709 C CA . GLU A 1 90 ? 21.822 0.334 -0.041 1.00 88.69 90 GLU A CA 1
ATOM 710 C C . GLU A 1 90 ? 22.324 -0.504 -1.226 1.00 88.69 90 GLU A C 1
ATOM 712 O O . GLU A 1 90 ? 23.520 -0.763 -1.334 1.00 88.69 90 GLU A O 1
ATOM 717 N N . LYS A 1 91 ? 21.430 -0.879 -2.150 1.00 85.25 91 LYS A N 1
ATOM 718 C CA . LYS A 1 91 ? 21.774 -1.601 -3.385 1.00 85.25 91 LYS A CA 1
ATOM 719 C C . LYS A 1 91 ? 22.277 -0.698 -4.515 1.00 85.25 91 LYS A C 1
ATOM 721 O O . LYS A 1 91 ? 22.573 -1.200 -5.593 1.00 85.25 91 LYS A O 1
ATOM 726 N N . LYS A 1 92 ? 22.409 0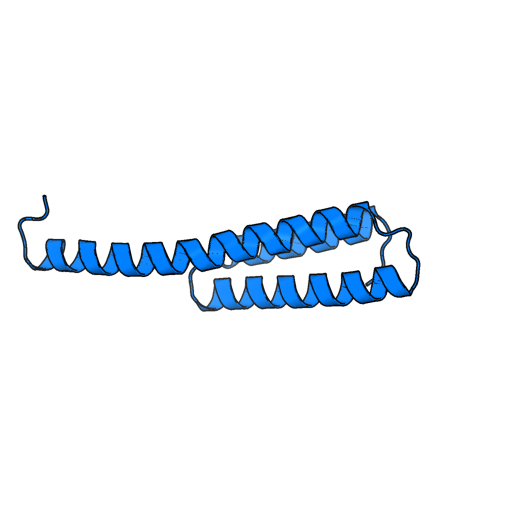.611 -4.264 1.00 82.25 92 LYS A N 1
ATOM 727 C CA . LYS A 1 92 ? 22.803 1.636 -5.246 1.00 82.25 92 LYS A CA 1
ATOM 728 C C . LYS A 1 92 ? 21.915 1.651 -6.499 1.00 82.25 92 LYS A C 1
ATOM 730 O O . LYS A 1 92 ? 22.354 2.078 -7.560 1.00 82.25 92 LYS A O 1
ATOM 735 N N . ILE A 1 93 ? 20.661 1.225 -6.356 1.00 81.12 93 ILE A N 1
ATOM 736 C CA . ILE A 1 93 ? 19.663 1.291 -7.419 1.00 81.12 93 ILE A CA 1
ATOM 737 C C . ILE A 1 93 ? 19.073 2.699 -7.384 1.00 81.12 93 ILE A C 1
ATOM 739 O O . ILE A 1 93 ? 18.333 3.045 -6.457 1.00 81.12 93 ILE A O 1
ATOM 743 N N . SER A 1 94 ? 19.408 3.518 -8.378 1.00 72.00 94 SER A N 1
ATOM 744 C CA . SER A 1 94 ? 18.722 4.790 -8.595 1.00 72.00 94 SER A CA 1
ATOM 745 C C . SER A 1 94 ? 17.469 4.516 -9.411 1.00 72.00 94 SER A C 1
ATOM 747 O O . SER A 1 94 ? 17.574 4.138 -10.575 1.00 72.00 94 SER A O 1
ATOM 749 N N . LEU A 1 95 ? 16.299 4.670 -8.786 1.00 71.00 95 LEU A N 1
ATOM 750 C CA . LEU A 1 95 ? 15.025 4.625 -9.496 1.00 71.00 95 LEU A CA 1
ATOM 751 C C . LEU A 1 95 ? 14.670 5.985 -10.043 1.00 71.00 95 LEU A C 1
ATOM 753 O O . LEU A 1 95 ? 14.554 6.961 -9.270 1.00 71.00 95 LEU A O 1
#

Sequence (95 aa):
MANSASAIKRIELNERNRLRNKTYKSMLKTYYKKCIVAIETTNNNDLETSNLRELVAITQSKIDKAVQKGIIHSNNGSAKKAKLTKRLKEKKISL

Foldseek 3Di:
DDDDPVRVVVVVVVVVLVVVLVVLVVVLVVLLVVLLVLLVPDPQDPVSLVVSVVSLVVSLVSLVVCCVVVSDPPVVSVVSNVVSVVSCVVSVRDD

Radius of gyration: 17.9 Å; chains: 1; bounding box: 52×21×43 Å

pLDDT: mean 91.85, std 7.26, range [69.75, 98.12]

InterPro domains:
  IPR002583 Small ribosomal subunit protein bS20 [MF_00500] (1-90)
  IPR002583 Small ribosomal subunit protein bS20 [PF01649] (2-89)
  IPR002583 Small ribosomal subunit protein bS20 [PTHR33398] (1-93)
  IPR002583 Small ribosomal subunit protein bS20 [TIGR00029] (1-89)
  IPR036510 Small ribosomal subunit protein bS20 superfamily [G3DSA:1.20.58.110] (1-90)
  IPR036510 Small ribosomal subunit protein bS20 superfamily [SSF46992] (3-90)

Secondary structure (DSSP, 8-state):
---SHHHHHHHHHHHHHHHHHHHHHHHHHHHHHHHHHHHHH--S-HHHHHHHHHHHHHHHHHHHHHHHTTSS-HHHHHHHHHHHHHHHHHTT---

Organism: Guillardia theta (NCBI:txid55529)